Protein AF-A0A3B8WKD8-F1 (afdb_monomer_lite)

Foldseek 3Di:
DQQAAPHEAEDDDPVLVPDAPVRQVVVQVVSCVSNHPTYDYDDDPSNVVVLPPPPPRDPPD

InterPro domains:
  IPR001030 Aconitase/3-isopropylmalate dehydratase large subunit, alpha/beta/alpha domain [PF00330] (2-58)
  IPR001030 Aconitase/3-isopropylmalate dehydratase large subunit, alpha/beta/alpha domain [PR00415] (3-16)
  IPR001030 Aconitase/3-isopropylmalate dehydratase large subunit, alpha/beta/alpha domain [PR00415] (17-30)
  IPR015931 Aconitase/3-isopropylmalate dehydratase large subunit, alpha/beta/alpha, subdomain 1/3 [G3DSA:3.30.499.10] (1-60)
  IPR036008 Aconitase, iron-sulfur domain [SSF53732] (2-59)
  IPR050067 Isopropylmalate dehydratase and related enzymes [PTHR43822] (2-55)

Structure (mmCIF, N/CA/C/O backbone):
data_AF-A0A3B8WKD8-F1
#
_entry.id   AF-A0A3B8WKD8-F1
#
loop_
_atom_site.group_PDB
_atom_site.id
_atom_site.type_symbol
_atom_site.label_atom_id
_atom_site.label_alt_id
_atom_site.label_comp_id
_atom_site.label_asym_id
_atom_site.label_entity_id
_atom_site.label_seq_id
_atom_site.pdbx_PDB_ins_code
_atom_site.Cartn_x
_atom_site.Cartn_y
_atom_site.Cartn_z
_atom_site.occupancy
_atom_site.B_iso_or_equiv
_atom_site.auth_seq_id
_atom_site.auth_comp_id
_atom_site.auth_asym_id
_atom_site.auth_atom_id
_atom_site.pdbx_PDB_model_num
ATOM 1 N N . THR A 1 1 ? 17.381 2.166 -15.389 1.00 60.50 1 THR A N 1
ATOM 2 C CA . THR A 1 1 ? 17.755 2.291 -13.963 1.00 60.50 1 THR A CA 1
ATOM 3 C C . THR A 1 1 ? 16.614 2.995 -13.255 1.00 60.50 1 THR A C 1
ATOM 5 O O . THR A 1 1 ? 16.211 4.037 -13.743 1.00 60.50 1 THR A O 1
ATOM 8 N N . ALA A 1 2 ? 16.046 2.370 -12.212 1.00 75.12 2 ALA A N 1
ATOM 9 C CA . ALA A 1 2 ? 14.881 2.811 -11.421 1.00 75.12 2 ALA A CA 1
ATOM 10 C C . ALA A 1 2 ? 13.614 3.179 -12.238 1.00 75.12 2 ALA A C 1
ATOM 12 O O . ALA A 1 2 ? 13.450 4.307 -12.705 1.00 75.12 2 ALA A O 1
ATOM 13 N N . GLY A 1 3 ? 12.716 2.199 -12.419 1.00 87.56 3 GLY A N 1
ATOM 14 C CA . GLY A 1 3 ? 11.530 2.281 -13.289 1.00 87.56 3 GLY A CA 1
ATOM 15 C C . GLY A 1 3 ? 10.452 3.297 -12.884 1.00 87.56 3 GLY A C 1
ATOM 16 O O . GLY A 1 3 ? 9.544 3.540 -13.668 1.00 87.56 3 GLY A O 1
ATOM 17 N N . GLY A 1 4 ? 10.556 3.905 -11.701 1.00 93.00 4 GLY A N 1
ATOM 18 C CA . GLY A 1 4 ? 9.651 4.945 -11.206 1.00 93.00 4 GLY A CA 1
ATOM 19 C C . GLY A 1 4 ? 10.230 6.362 -11.228 1.00 93.00 4 GLY A C 1
ATOM 20 O O . GLY A 1 4 ? 9.558 7.286 -10.778 1.00 93.00 4 GLY A O 1
ATOM 21 N N . THR A 1 5 ? 11.455 6.570 -11.727 1.00 96.12 5 THR A N 1
ATOM 22 C CA . THR A 1 5 ? 12.130 7.881 -11.667 1.00 96.12 5 THR A CA 1
ATOM 23 C C . THR A 1 5 ? 11.299 8.988 -12.317 1.00 96.12 5 THR A C 1
ATOM 25 O O . THR A 1 5 ? 11.072 8.971 -13.523 1.00 96.12 5 THR A O 1
ATOM 28 N N . GLY A 1 6 ? 10.886 9.978 -11.519 1.00 94.56 6 GLY A N 1
ATOM 29 C CA . GLY A 1 6 ? 10.076 11.114 -11.981 1.00 94.56 6 GLY A CA 1
ATOM 30 C C . GLY A 1 6 ? 8.562 10.871 -11.993 1.00 94.56 6 GLY A C 1
ATOM 31 O O . GLY A 1 6 ? 7.820 11.782 -12.348 1.00 94.56 6 GLY A O 1
ATOM 32 N N . TYR A 1 7 ? 8.103 9.696 -11.558 1.00 95.94 7 TYR A N 1
ATOM 33 C CA . TYR A 1 7 ? 6.696 9.298 -11.575 1.00 95.94 7 TYR A CA 1
ATOM 34 C C . TYR A 1 7 ? 6.175 8.937 -10.178 1.00 95.94 7 TYR A C 1
ATOM 36 O O . TYR A 1 7 ? 6.935 8.726 -9.226 1.00 95.94 7 TYR A O 1
ATOM 44 N N . ALA A 1 8 ? 4.849 8.881 -10.068 1.00 96.75 8 ALA A N 1
ATOM 45 C CA . ALA A 1 8 ? 4.142 8.236 -8.970 1.00 96.75 8 ALA A CA 1
ATOM 46 C C . ALA A 1 8 ? 3.886 6.761 -9.314 1.00 96.75 8 ALA A C 1
ATOM 48 O O . ALA A 1 8 ? 3.712 6.424 -10.485 1.00 96.75 8 ALA A O 1
ATOM 49 N N . ILE A 1 9 ? 3.829 5.903 -8.296 1.00 97.06 9 ILE A N 1
ATOM 50 C CA . ILE A 1 9 ? 3.394 4.510 -8.431 1.00 97.06 9 ILE A CA 1
ATOM 51 C C . ILE A 1 9 ? 2.079 4.332 -7.673 1.00 97.06 9 ILE A C 1
ATOM 53 O O . ILE A 1 9 ? 2.002 4.599 -6.473 1.00 97.06 9 ILE A O 1
ATOM 57 N N . GLU A 1 10 ? 1.057 3.847 -8.374 1.00 97.56 10 GLU A N 1
ATOM 58 C CA . GLU A 1 10 ? -0.191 3.382 -7.774 1.00 97.56 10 GLU A CA 1
ATOM 59 C C . GLU A 1 10 ? -0.176 1.853 -7.690 1.00 97.56 10 GLU A C 1
ATOM 61 O O . GLU A 1 10 ? 0.000 1.159 -8.693 1.00 97.56 10 GLU A O 1
ATOM 66 N N . PHE A 1 11 ? -0.351 1.327 -6.481 1.00 97.56 11 PHE A N 1
ATOM 67 C CA . PHE A 1 11 ? -0.454 -0.102 -6.230 1.00 97.56 11 PHE A CA 1
ATOM 68 C C . PHE A 1 11 ? -1.929 -0.515 -6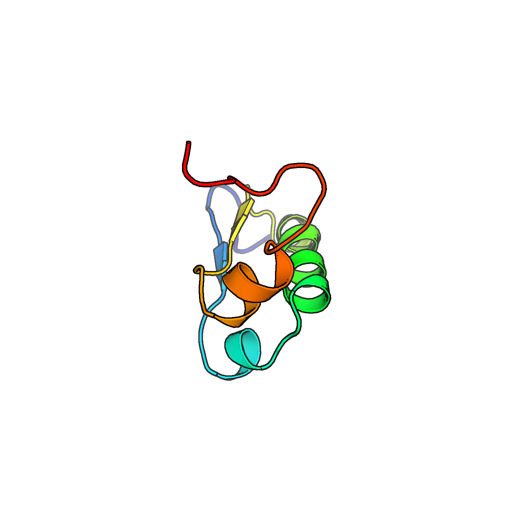.202 1.00 97.56 11 PHE A C 1
ATOM 70 O O . PHE A 1 11 ? -2.722 0.014 -5.421 1.00 97.56 11 PHE A O 1
ATOM 77 N N . GLY A 1 12 ? -2.290 -1.502 -7.024 1.00 97.12 12 GLY A N 1
ATOM 78 C CA . GLY A 1 12 ? -3.650 -2.028 -7.113 1.00 97.12 12 GLY A CA 1
ATOM 79 C C . GLY A 1 12 ? -3.700 -3.530 -7.388 1.00 97.12 12 GLY A C 1
ATOM 80 O O . GLY A 1 12 ? -2.679 -4.204 -7.506 1.00 97.12 12 GLY A O 1
ATOM 81 N N . GLY A 1 13 ? -4.919 -4.056 -7.491 1.00 97.81 13 GLY A N 1
ATOM 82 C CA . GLY A 1 13 ? -5.178 -5.482 -7.696 1.00 97.81 13 GLY A CA 1
ATOM 83 C C . GLY A 1 13 ? -5.442 -6.253 -6.401 1.00 97.81 13 GLY A C 1
ATOM 84 O O . GLY A 1 13 ? -5.328 -5.724 -5.295 1.00 97.81 13 GLY A O 1
ATOM 85 N N . GLU A 1 14 ? -5.840 -7.514 -6.555 1.00 97.94 14 GLU A N 1
ATOM 86 C CA . GLU A 1 14 ? -6.269 -8.390 -5.455 1.00 97.94 14 GLU A CA 1
ATOM 87 C C . GLU A 1 14 ? -5.183 -8.566 -4.387 1.00 97.94 14 GLU A C 1
ATOM 89 O O . GLU A 1 14 ? -5.471 -8.466 -3.197 1.00 97.94 14 GLU A O 1
ATOM 94 N N . ALA A 1 15 ? -3.923 -8.711 -4.807 1.00 97.75 15 ALA A N 1
ATOM 95 C CA . ALA A 1 15 ? -2.791 -8.835 -3.893 1.00 97.75 15 ALA A CA 1
ATOM 96 C C . ALA A 1 15 ? -2.665 -7.625 -2.953 1.00 97.75 15 ALA A C 1
ATOM 98 O O . ALA A 1 15 ? -2.476 -7.800 -1.755 1.00 97.75 15 ALA A O 1
ATOM 99 N N . ILE A 1 16 ? -2.821 -6.403 -3.477 1.00 98.25 16 ILE A N 1
ATOM 100 C CA . ILE A 1 16 ? -2.749 -5.168 -2.682 1.00 98.25 16 ILE A CA 1
ATOM 101 C C . ILE A 1 16 ? -3.963 -5.038 -1.761 1.00 98.25 16 ILE A C 1
ATOM 103 O O . ILE A 1 16 ? -3.819 -4.652 -0.601 1.00 98.25 16 ILE A O 1
ATOM 107 N N . ARG A 1 17 ? -5.154 -5.414 -2.247 1.00 97.25 17 ARG A N 1
ATOM 108 C CA . ARG A 1 17 ? -6.382 -5.430 -1.437 1.00 97.25 17 ARG A CA 1
ATOM 109 C C . ARG A 1 17 ? -6.288 -6.413 -0.267 1.00 97.25 17 ARG A C 1
ATOM 111 O O . ARG A 1 17 ? -6.813 -6.111 0.798 1.00 97.25 17 ARG A O 1
ATOM 118 N N . GLY A 1 18 ? -5.580 -7.529 -0.443 1.00 97.50 18 GLY A N 1
ATOM 119 C CA . GLY A 1 18 ? -5.332 -8.530 0.598 1.00 97.50 18 GLY A CA 1
ATOM 120 C C . GLY A 1 18 ? -4.330 -8.118 1.686 1.00 97.50 18 GLY A C 1
ATOM 121 O O . GLY A 1 18 ? -4.190 -8.837 2.673 1.00 97.50 18 GLY A O 1
ATOM 122 N N . LEU A 1 19 ? -3.631 -6.987 1.540 1.00 98.31 19 LEU A N 1
ATOM 123 C CA . LEU A 1 19 ? -2.702 -6.483 2.558 1.00 98.31 19 LEU A CA 1
ATOM 124 C C . LEU A 1 19 ? -3.430 -5.702 3.659 1.00 98.31 19 LEU A C 1
ATOM 126 O O . LEU A 1 19 ? -4.355 -4.934 3.378 1.00 98.31 19 LEU A O 1
ATOM 130 N N . SER A 1 20 ? -2.925 -5.808 4.895 1.00 98.25 20 SER A N 1
ATOM 131 C CA . SER A 1 20 ? -3.288 -4.890 5.983 1.00 98.25 20 SER A CA 1
ATOM 132 C C . SER A 1 20 ? -2.840 -3.457 5.671 1.00 98.25 20 SER A C 1
ATOM 134 O O . SER A 1 20 ? -2.005 -3.229 4.789 1.00 98.25 20 SER A O 1
ATOM 136 N N . MET A 1 21 ? -3.337 -2.474 6.426 1.00 98.06 21 MET A N 1
ATOM 137 C CA . MET A 1 21 ? -2.886 -1.090 6.261 1.00 98.06 21 MET A CA 1
ATOM 138 C C . MET A 1 21 ? -1.392 -0.906 6.527 1.00 98.06 21 MET A C 1
ATOM 140 O O . MET A 1 21 ? -0.746 -0.146 5.813 1.00 98.06 21 MET A O 1
ATOM 144 N N . GLU A 1 22 ? -0.818 -1.616 7.495 1.00 97.94 22 GLU A N 1
ATOM 145 C CA . GLU A 1 22 ? 0.624 -1.611 7.747 1.00 97.94 22 GLU A CA 1
ATOM 146 C C . GLU A 1 22 ? 1.387 -2.170 6.547 1.00 97.94 22 GLU A C 1
ATOM 148 O O . GLU A 1 22 ? 2.334 -1.537 6.089 1.00 97.94 22 GLU A O 1
ATOM 153 N N . GLY A 1 23 ? 0.931 -3.293 5.979 1.00 98.19 23 GLY A N 1
ATOM 154 C CA . GLY A 1 23 ? 1.531 -3.864 4.771 1.00 98.19 23 GLY A CA 1
ATOM 155 C C . GLY A 1 23 ? 1.494 -2.892 3.587 1.00 98.19 23 GLY A C 1
ATOM 156 O O . GLY A 1 23 ? 2.491 -2.731 2.883 1.00 98.19 23 GLY A O 1
ATOM 157 N N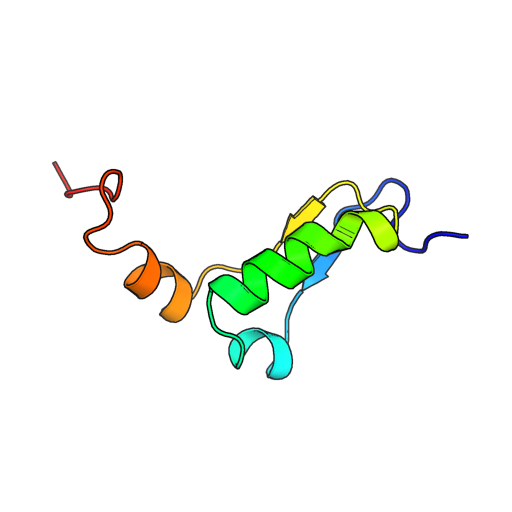 . ARG A 1 24 ? 0.377 -2.175 3.413 1.00 98.50 24 ARG A N 1
ATOM 158 C CA . ARG A 1 24 ? 0.232 -1.118 2.399 1.00 98.50 24 ARG A CA 1
ATOM 159 C C . ARG A 1 24 ? 1.191 0.052 2.648 1.00 98.50 24 ARG A C 1
ATOM 161 O O . ARG A 1 24 ? 1.820 0.536 1.712 1.00 98.50 24 ARG A O 1
ATOM 168 N N . MET A 1 25 ? 1.358 0.488 3.897 1.00 97.88 25 MET A N 1
ATOM 169 C CA . MET A 1 25 ? 2.326 1.539 4.239 1.00 97.88 25 MET A CA 1
ATOM 170 C C . MET A 1 25 ? 3.766 1.097 3.988 1.00 97.88 25 MET A C 1
ATOM 172 O O . MET A 1 25 ? 4.551 1.893 3.479 1.00 97.88 25 MET A O 1
ATOM 176 N N . THR A 1 26 ? 4.110 -0.157 4.292 1.00 97.81 26 THR A N 1
ATOM 177 C CA . THR A 1 26 ? 5.449 -0.707 4.047 1.00 97.81 26 THR A CA 1
ATOM 178 C C . THR A 1 26 ? 5.806 -0.679 2.562 1.00 97.81 26 THR A C 1
ATOM 180 O O . THR A 1 26 ? 6.885 -0.211 2.210 1.00 97.81 26 THR A O 1
ATOM 183 N N . ILE A 1 27 ? 4.910 -1.106 1.668 1.00 97.06 27 ILE A N 1
ATOM 184 C CA . ILE A 1 27 ? 5.206 -1.070 0.225 1.00 97.06 27 ILE A CA 1
ATOM 185 C C . ILE A 1 27 ? 5.248 0.359 -0.331 1.00 97.06 27 ILE A C 1
ATOM 187 O O . ILE A 1 27 ? 6.086 0.658 -1.177 1.00 97.06 27 ILE A O 1
ATOM 191 N N . CYS A 1 28 ? 4.400 1.269 0.164 1.00 97.69 28 CYS A N 1
ATOM 192 C CA . CYS A 1 28 ? 4.446 2.675 -0.238 1.00 97.69 28 CYS A CA 1
ATOM 193 C C . CYS A 1 28 ? 5.726 3.356 0.256 1.00 97.69 28 CYS A C 1
ATOM 195 O O . CYS A 1 28 ? 6.300 4.167 -0.470 1.00 97.69 28 CYS A O 1
ATOM 197 N N . ASN A 1 29 ? 6.201 3.005 1.455 1.00 97.56 29 ASN A N 1
ATOM 198 C CA . ASN A 1 29 ? 7.500 3.437 1.964 1.00 97.56 29 ASN A CA 1
ATOM 199 C C . ASN A 1 29 ? 8.631 2.979 1.034 1.00 97.56 29 ASN A C 1
ATOM 201 O O . ASN A 1 29 ? 9.479 3.797 0.691 1.00 97.56 29 ASN A O 1
ATOM 205 N N . MET A 1 30 ? 8.557 1.740 0.533 1.00 96.75 30 MET A N 1
ATOM 206 C CA . MET A 1 30 ? 9.545 1.187 -0.399 1.00 96.75 30 MET A CA 1
ATOM 207 C C . MET A 1 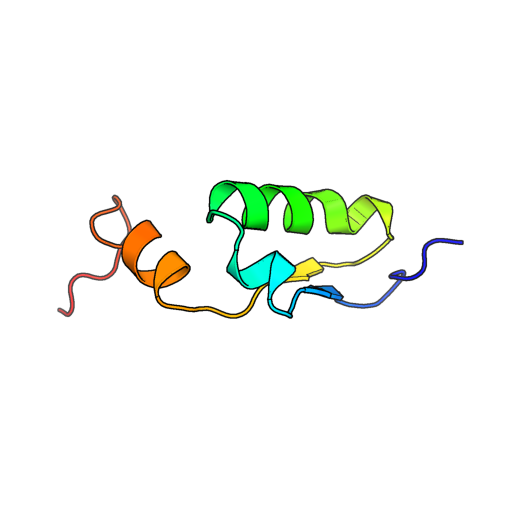30 ? 9.376 1.625 -1.874 1.00 96.75 30 MET A C 1
ATOM 209 O O . MET A 1 30 ? 9.965 1.060 -2.799 1.00 96.75 30 MET A O 1
ATOM 213 N N . SER A 1 31 ? 8.530 2.621 -2.152 1.00 96.19 31 SER A N 1
ATOM 214 C CA . SER A 1 31 ? 8.395 3.166 -3.513 1.00 96.19 31 SER A CA 1
ATOM 215 C C . SER A 1 31 ? 9.668 3.896 -3.977 1.00 96.19 31 SER A C 1
ATOM 217 O O . SER A 1 31 ? 9.931 3.995 -5.181 1.00 96.19 31 SER A O 1
ATOM 219 N N . ILE A 1 32 ? 10.498 4.354 -3.034 1.00 95.50 32 ILE A N 1
ATOM 220 C CA . ILE A 1 32 ? 11.740 5.081 -3.310 1.00 95.50 32 ILE A CA 1
ATOM 221 C C . ILE A 1 32 ? 12.835 4.183 -3.905 1.00 95.50 32 ILE A C 1
ATOM 223 O O . ILE A 1 32 ? 13.633 4.647 -4.716 1.00 95.50 32 ILE A O 1
ATOM 227 N N . GLU A 1 33 ? 12.829 2.885 -3.607 1.00 95.31 33 GLU A N 1
ATOM 228 C CA . GLU A 1 33 ? 13.736 1.872 -4.156 1.00 95.31 33 GLU A CA 1
ATOM 229 C C . GLU A 1 33 ? 13.493 1.668 -5.658 1.00 95.31 33 GLU A C 1
ATOM 231 O O . GLU A 1 33 ? 14.419 1.363 -6.412 1.00 95.31 33 GLU A O 1
ATOM 236 N N . ALA A 1 34 ? 12.263 1.910 -6.125 1.00 94.00 34 ALA A N 1
ATOM 237 C CA . ALA A 1 34 ? 11.937 1.979 -7.548 1.00 94.00 34 ALA A CA 1
ATOM 238 C C . ALA A 1 34 ? 12.275 3.346 -8.179 1.00 94.00 34 ALA A C 1
ATOM 240 O O . ALA A 1 34 ? 12.123 3.510 -9.393 1.00 94.00 34 ALA A O 1
ATOM 241 N N . GLY A 1 35 ? 12.737 4.320 -7.387 1.00 95.38 35 GLY A N 1
ATOM 242 C CA . GLY A 1 35 ? 12.988 5.711 -7.776 1.00 95.38 35 GLY A CA 1
ATOM 243 C C . GLY A 1 35 ? 11.732 6.581 -7.857 1.00 95.38 35 GLY A C 1
ATOM 244 O O . GLY A 1 35 ? 11.800 7.692 -8.386 1.00 95.38 35 GLY A O 1
ATOM 245 N N . ALA A 1 36 ? 10.585 6.093 -7.379 1.00 96.94 36 ALA A N 1
ATOM 246 C CA . ALA A 1 36 ? 9.335 6.839 -7.443 1.00 96.94 36 ALA A CA 1
ATOM 247 C C . ALA A 1 36 ? 9.325 8.028 -6.478 1.00 96.94 36 ALA A C 1
ATOM 249 O O . ALA A 1 36 ? 9.973 8.025 -5.433 1.00 96.94 36 ALA A O 1
ATOM 250 N N . ARG A 1 37 ? 8.552 9.060 -6.828 1.00 95.25 37 ARG A N 1
ATOM 251 C CA . ARG A 1 37 ? 8.335 10.237 -5.967 1.00 95.25 37 ARG A CA 1
ATOM 252 C C . ARG A 1 37 ? 7.370 9.939 -4.824 1.00 95.25 37 ARG A C 1
ATOM 254 O O . ARG A 1 37 ? 7.426 10.600 -3.792 1.00 95.25 37 ARG A O 1
ATOM 261 N N . VAL A 1 38 ? 6.458 8.997 -5.051 1.00 96.62 38 VAL A N 1
ATOM 262 C CA . VAL A 1 38 ? 5.406 8.592 -4.122 1.00 96.62 38 VAL A CA 1
ATOM 263 C C . VAL A 1 38 ? 4.903 7.200 -4.498 1.00 96.62 38 VAL A C 1
ATOM 265 O O . VAL A 1 38 ? 4.826 6.862 -5.683 1.00 96.62 38 VAL A O 1
ATOM 268 N N . GLY A 1 39 ? 4.530 6.424 -3.485 1.00 97.06 39 GLY A N 1
ATOM 269 C CA . GLY A 1 39 ? 3.704 5.229 -3.604 1.00 97.06 39 GLY A CA 1
ATOM 270 C C . GLY A 1 39 ? 2.332 5.491 -2.990 1.00 97.06 39 GLY A C 1
ATOM 271 O O . GLY A 1 39 ? 2.249 6.096 -1.919 1.00 97.06 39 GLY A O 1
ATOM 272 N N . MET A 1 40 ? 1.264 5.054 -3.654 1.00 98.00 40 MET A N 1
ATOM 273 C CA . MET A 1 40 ? -0.100 5.190 -3.140 1.00 98.00 40 MET A CA 1
ATOM 274 C C . MET A 1 40 ? -0.941 3.938 -3.371 1.00 98.00 40 MET A C 1
ATOM 27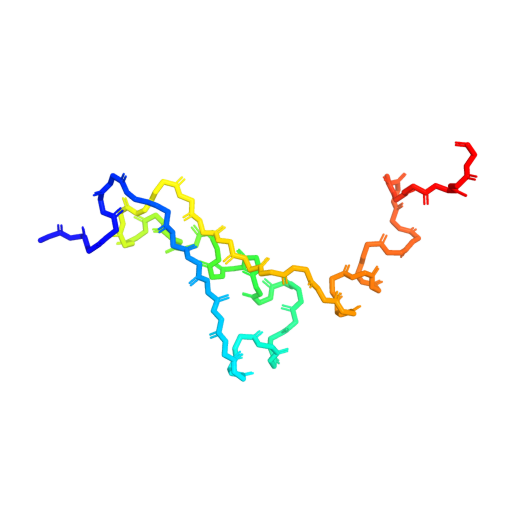6 O O . MET A 1 40 ? -0.719 3.183 -4.314 1.00 98.00 40 MET A O 1
ATOM 280 N N . VAL A 1 41 ? -1.920 3.746 -2.492 1.00 98.31 41 VAL A N 1
ATOM 281 C CA . VAL A 1 41 ? -2.952 2.710 -2.571 1.00 98.31 41 VAL A CA 1
ATOM 282 C C . VAL A 1 41 ? -4.295 3.418 -2.444 1.00 98.31 41 VAL A C 1
ATOM 284 O O . VAL A 1 41 ? -4.449 4.288 -1.584 1.00 98.31 41 VAL A O 1
ATOM 287 N N . ALA A 1 42 ? -5.253 3.061 -3.298 1.00 97.88 42 ALA A N 1
ATOM 288 C CA . ALA A 1 42 ? -6.601 3.610 -3.226 1.00 97.88 42 ALA A CA 1
ATOM 289 C C . ALA A 1 42 ? -7.269 3.282 -1.879 1.00 97.88 42 ALA A C 1
ATOM 291 O O . ALA A 1 42 ? -7.106 2.190 -1.330 1.00 97.88 42 ALA A O 1
ATOM 292 N N . VAL A 1 43 ? -8.041 4.237 -1.363 1.00 97.25 43 VAL A N 1
ATOM 293 C CA . VAL A 1 43 ? -8.825 4.069 -0.134 1.00 97.25 43 VAL A CA 1
ATOM 294 C C . VAL A 1 43 ? -9.906 3.007 -0.347 1.00 97.25 43 VAL A C 1
ATOM 296 O O . VAL A 1 43 ? -10.567 2.971 -1.384 1.00 97.25 43 VAL A O 1
ATOM 299 N N . ASP A 1 44 ? -10.104 2.166 0.661 1.00 97.06 44 ASP A N 1
ATOM 300 C CA . ASP A 1 44 ? -11.148 1.142 0.738 1.00 97.06 44 ASP A CA 1
ATOM 301 C C . ASP A 1 44 ? -11.583 0.921 2.199 1.00 97.06 44 ASP A C 1
AT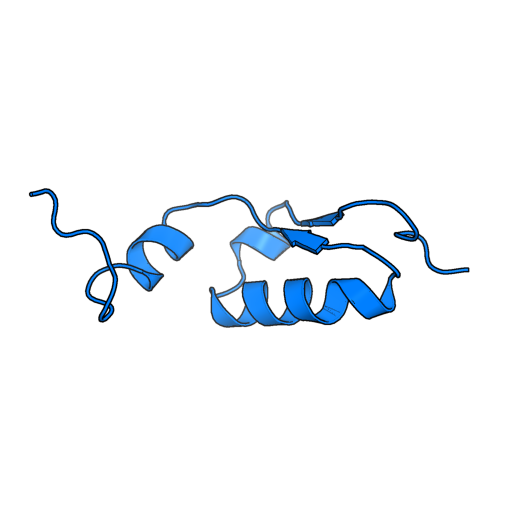OM 303 O O . ASP A 1 44 ? -11.089 1.591 3.109 1.00 97.06 44 ASP A O 1
ATOM 307 N N . ASP A 1 45 ? -12.473 -0.042 2.439 1.00 97.69 45 ASP A N 1
ATOM 308 C CA . ASP A 1 45 ? -13.004 -0.348 3.775 1.00 97.69 45 ASP A CA 1
ATOM 309 C C . ASP A 1 45 ? -11.904 -0.645 4.805 1.00 97.69 45 ASP A C 1
ATOM 311 O O . ASP A 1 45 ? -12.000 -0.224 5.956 1.00 97.69 45 ASP A O 1
ATOM 315 N N . THR A 1 46 ? -10.810 -1.297 4.389 1.00 96.94 46 THR A N 1
ATOM 316 C CA . THR A 1 46 ? -9.652 -1.562 5.264 1.00 96.94 46 THR A CA 1
ATOM 317 C C . THR A 1 46 ? -8.997 -0.260 5.717 1.00 96.94 46 THR A C 1
ATOM 319 O O . THR A 1 46 ? -8.619 -0.111 6.879 1.00 96.94 46 THR A O 1
ATOM 322 N N . THR A 1 47 ? -8.905 0.714 4.814 1.00 97.12 47 THR A N 1
ATOM 323 C CA . THR A 1 47 ? -8.382 2.050 5.115 1.00 97.12 47 THR A CA 1
ATOM 324 C C . THR A 1 47 ? -9.309 2.815 6.060 1.00 97.12 47 THR A C 1
ATOM 326 O O . THR A 1 47 ? -8.840 3.429 7.020 1.00 97.12 47 THR A O 1
ATOM 329 N N . ILE A 1 48 ? -10.621 2.760 5.817 1.00 96.25 48 ILE A N 1
ATOM 330 C CA . ILE A 1 48 ? -11.621 3.443 6.645 1.00 96.25 48 ILE A CA 1
ATOM 331 C C . ILE A 1 48 ? -11.630 2.879 8.069 1.00 96.25 48 ILE A C 1
ATOM 333 O O . ILE A 1 48 ? -11.511 3.643 9.028 1.00 96.25 48 ILE A O 1
ATOM 337 N N . GLU A 1 49 ? -11.693 1.556 8.224 1.00 96.25 49 GLU A N 1
ATOM 338 C CA . GLU A 1 49 ? -11.697 0.916 9.544 1.00 96.25 49 GLU A CA 1
ATOM 339 C C . GLU A 1 49 ? -10.375 1.123 10.293 1.00 96.25 49 GLU A C 1
ATOM 341 O O . GLU A 1 49 ? -10.383 1.313 11.507 1.00 96.25 49 GLU A O 1
ATOM 346 N N . TYR A 1 50 ? -9.241 1.186 9.591 1.00 96.00 50 TYR A N 1
ATOM 347 C CA . TYR A 1 50 ? -7.955 1.503 10.212 1.00 96.00 50 TYR A CA 1
ATOM 348 C C . TYR A 1 50 ? -7.902 2.911 10.814 1.00 96.00 50 TYR A C 1
ATOM 350 O O . TYR A 1 50 ? -7.289 3.115 11.866 1.00 96.00 50 TYR A O 1
ATOM 358 N N . VAL A 1 51 ? -8.501 3.896 10.137 1.00 95.56 51 VAL A N 1
ATOM 359 C CA . VAL A 1 51 ? -8.513 5.296 10.589 1.00 95.56 51 VAL A CA 1
ATOM 360 C C . VAL A 1 51 ? -9.533 5.515 11.707 1.00 95.56 51 VAL A C 1
ATOM 362 O O . VAL A 1 51 ? -9.304 6.349 12.582 1.00 95.56 51 VAL A O 1
ATOM 365 N N . LYS A 1 52 ? -10.640 4.773 11.710 1.00 94.88 52 LYS A N 1
ATOM 366 C CA . LYS A 1 52 ? -11.751 4.917 12.658 1.00 94.88 52 LYS A CA 1
ATOM 367 C C . LYS A 1 52 ? -11.290 4.876 14.120 1.00 94.88 52 LYS A C 1
ATOM 369 O O . LYS A 1 52 ? -10.645 3.933 14.567 1.00 94.88 52 LYS A O 1
ATOM 374 N N . GLY A 1 53 ? -11.630 5.918 14.880 1.00 92.25 53 GLY A N 1
ATOM 375 C CA . GLY A 1 53 ? -11.321 6.012 16.311 1.00 92.25 53 GLY A CA 1
ATOM 376 C C . GLY A 1 53 ? -9.869 6.377 16.647 1.00 92.25 53 GLY A C 1
ATOM 377 O O . GLY A 1 53 ? -9.528 6.460 17.827 1.00 92.25 53 GLY A O 1
ATOM 378 N N . ARG A 1 54 ? -9.004 6.626 15.653 1.00 95.19 54 ARG A N 1
ATOM 379 C CA . ARG A 1 54 ? -7.640 7.122 15.897 1.00 95.19 54 ARG A CA 1
ATOM 380 C C . ARG A 1 54 ? -7.644 8.575 16.389 1.00 95.19 54 ARG A C 1
ATOM 382 O O . ARG A 1 54 ? -8.583 9.310 16.090 1.00 95.19 54 ARG A O 1
ATOM 389 N N . PRO A 1 55 ? -6.575 9.041 17.071 1.00 94.31 55 PRO A N 1
ATOM 390 C CA . PRO A 1 55 ? -6.528 10.371 17.694 1.00 94.31 55 PRO A CA 1
ATOM 391 C C . PRO A 1 55 ? -6.926 11.557 16.799 1.00 94.31 55 PRO A C 1
ATOM 393 O O . PRO A 1 55 ? -7.430 12.551 17.312 1.00 94.31 55 PRO A O 1
ATOM 396 N N . PHE A 1 56 ? -6.744 11.444 15.479 1.00 92.38 56 PHE A N 1
ATOM 397 C CA . PHE A 1 56 ? -7.041 12.494 14.496 1.00 92.38 56 PHE A CA 1
ATOM 398 C C . PHE A 1 56 ? -8.114 12.103 13.469 1.00 92.38 56 PHE A C 1
ATOM 400 O O . PHE A 1 56 ? -8.235 12.749 12.431 1.00 92.38 56 PHE A O 1
ATOM 407 N N . SER A 1 57 ? -8.883 11.037 13.713 1.00 95.00 57 SER A N 1
ATOM 408 C CA . SER A 1 57 ? -9.978 10.669 12.814 1.00 95.00 57 SER A CA 1
ATOM 409 C C . SER A 1 57 ? -11.111 11.704 12.886 1.00 95.00 57 SER A C 1
ATOM 411 O O . SER A 1 57 ? -11.473 12.097 14.002 1.00 95.00 57 SER A O 1
ATOM 413 N N . PRO A 1 58 ? -11.703 12.120 11.750 1.00 90.62 58 PRO A N 1
ATOM 414 C CA . PRO A 1 58 ? -12.800 13.086 11.740 1.00 90.62 58 PRO A CA 1
ATOM 415 C C . PRO A 1 58 ? -14.009 12.562 12.528 1.00 90.62 58 PRO A C 1
ATOM 417 O O . PRO A 1 58 ? -14.318 11.372 12.475 1.00 90.62 58 PRO A O 1
ATOM 420 N N . ARG A 1 59 ? -14.686 13.455 13.264 1.00 86.88 59 ARG A N 1
ATOM 421 C CA . ARG A 1 59 ? -15.835 13.115 14.130 1.00 86.88 59 ARG A CA 1
ATOM 422 C C . ARG A 1 59 ? -17.201 13.505 13.557 1.00 86.88 59 ARG A C 1
ATOM 424 O O . ARG A 1 59 ? -18.211 13.138 14.142 1.00 86.88 59 ARG A O 1
ATOM 431 N N . GLY A 1 60 ? -17.231 14.165 12.398 1.00 83.50 60 GLY A N 1
ATOM 432 C CA . GLY A 1 60 ? -18.475 14.542 11.718 1.00 83.50 60 GLY A CA 1
ATOM 433 C C . GLY A 1 60 ? -19.186 15.765 12.308 1.00 83.50 60 GLY A C 1
ATOM 434 O O . GLY A 1 60 ? -20.393 15.883 12.120 1.00 83.50 60 GLY A O 1
ATOM 435 N N . GLU A 1 61 ? -18.452 16.637 13.005 1.00 64.75 61 GLU A N 1
ATOM 436 C CA . GLU A 1 61 ? -18.911 17.966 13.450 1.00 64.75 61 GLU A CA 1
ATOM 437 C C . GLU A 1 61 ? -18.551 19.051 12.430 1.00 64.75 61 GLU A C 1
ATOM 439 O O . GLU A 1 61 ? -17.433 18.972 11.862 1.00 64.75 61 GLU A O 1
#

Radius of gyration: 13.71 Å; chains: 1; bounding box: 37×27×32 Å

Secondary structure (DSSP, 8-state):
--TTTTSEEEE-SHHHHTS-HHHHHHHHHTTGGGT-SEEEE---HHHHHHHTTSTT-----

pLDDT: mean 94.52, std 7.04, range [60.5, 98.5]

Sequence (61 aa):
TAGGTGYAIEFGGEAIRGLSMEGRMTICNMSIEAGARVGMVAVDDTTIEYVKGRPFSPRGE

Organism: Marinobacter nauticus (NCBI:txid274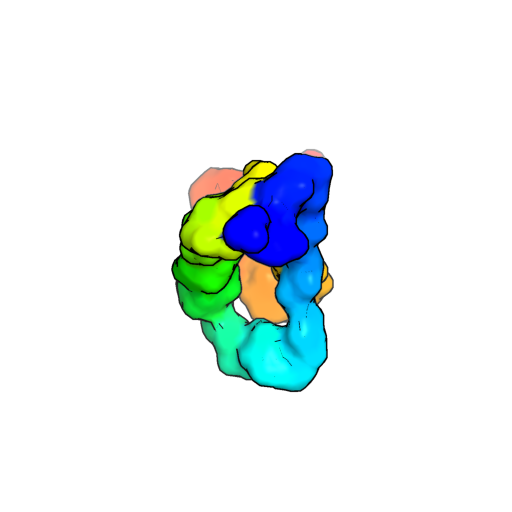3)